Protein AF-A0A1Q5R726-F1 (afdb_monomer_lite)

Secondary structure (DSSP, 8-state):
---PPP--------------------EEEEEGGGTEEEEE-TTS-S-EEEEE--SSEEEEEEETTTTEEEEEE---TTSS--EEEEE-

Foldseek 3Di:
DDDDDDDDDDDDPDPDPPPPPPVQPWDWDCDQVFQFIWIAHPVRHPIDTQGHNNAQWDDWDADPPVGKIKTKHPPDPPDPPIDIDMDD

Radius of gyration: 24.9 Å; chains: 1; bounding box: 56×42×76 Å

pLDDT: mean 81.28, std 21.75, range [38.34, 97.56]

Sequence (88 aa):
MQSHTQISTLEAAESKEASGLSRSNRLFVLELSEDRIRSMNPDGSDRKTIVTDCHLPDGMVVDAEEGHIYWSNMGIPNLDDGSIDEDA

Structure (mmCIF, N/CA/C/O backbone):
data_AF-A0A1Q5R726-F1
#
_entry.id   AF-A0A1Q5R726-F1
#
loop_
_atom_site.group_PDB
_atom_site.id
_atom_site.type_symbol
_atom_site.label_atom_id
_atom_site.label_alt_id
_atom_site.label_comp_id
_atom_site.label_asym_id
_atom_site.label_entity_id
_atom_site.label_seq_id
_atom_site.pdbx_PDB_ins_code
_atom_site.Cartn_x
_atom_site.Cartn_y
_atom_site.Cartn_z
_atom_site.occupancy
_atom_site.B_iso_or_equiv
_atom_site.auth_seq_id
_atom_site.auth_comp_id
_atom_site.auth_asym_id
_atom_site.auth_atom_id
_atom_site.pdbx_PDB_model_num
ATOM 1 N N . MET A 1 1 ? -45.444 30.614 5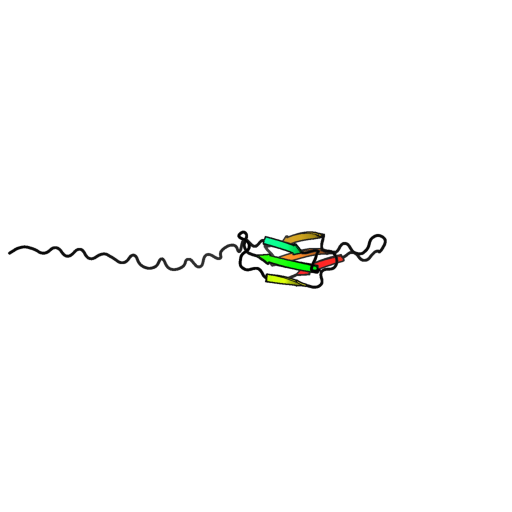6.274 1.00 45.16 1 MET A N 1
ATOM 2 C CA . MET A 1 1 ? -44.782 29.351 55.882 1.00 45.16 1 MET A CA 1
ATOM 3 C C . MET A 1 1 ? -44.697 29.331 54.364 1.00 45.16 1 MET A C 1
ATOM 5 O O . MET A 1 1 ? -45.660 28.954 53.715 1.00 45.16 1 MET A O 1
ATOM 9 N N . GLN A 1 2 ? -43.616 29.872 53.799 1.00 41.31 2 GLN A N 1
ATOM 10 C CA . GLN A 1 2 ? -43.383 29.857 52.352 1.00 41.31 2 GLN A CA 1
ATOM 11 C C . GLN A 1 2 ? -42.615 28.577 52.011 1.00 41.31 2 GLN A C 1
ATOM 13 O O . GLN A 1 2 ? -41.568 28.308 52.594 1.00 41.31 2 GLN A O 1
ATOM 18 N N . SER A 1 3 ? -43.201 27.759 51.140 1.00 42.12 3 SER A N 1
ATOM 19 C CA . SER A 1 3 ? -42.626 26.500 50.673 1.00 42.12 3 SER A CA 1
ATOM 20 C C . SER A 1 3 ? -41.561 26.800 49.619 1.00 42.12 3 SER A C 1
ATOM 22 O O . SER A 1 3 ? -41.877 27.328 48.553 1.00 42.12 3 SER A O 1
ATOM 24 N N . HIS A 1 4 ? -40.302 26.493 49.923 1.00 40.16 4 HIS A N 1
ATOM 25 C CA . HIS A 1 4 ? -39.224 26.498 48.939 1.00 40.16 4 HIS A CA 1
ATOM 26 C C . HIS A 1 4 ? -39.286 25.187 48.149 1.00 40.16 4 HIS A C 1
ATOM 28 O O . HIS A 1 4 ? -39.118 24.110 48.714 1.00 40.16 4 HIS A O 1
ATOM 34 N N . THR A 1 5 ? -39.541 25.274 46.843 1.00 45.91 5 THR A N 1
ATOM 35 C CA . THR A 1 5 ? -39.418 24.128 45.931 1.00 45.91 5 THR A CA 1
ATOM 36 C C . THR A 1 5 ? -37.997 24.104 45.383 1.00 45.91 5 THR A C 1
ATOM 38 O O . THR A 1 5 ? -37.571 25.039 44.709 1.00 45.91 5 THR A O 1
ATOM 41 N N . GLN A 1 6 ? -37.257 23.047 45.703 1.00 41.84 6 GLN A N 1
ATOM 42 C CA . GLN A 1 6 ? -35.908 22.802 45.208 1.00 41.84 6 GLN A CA 1
ATOM 43 C C . GLN A 1 6 ? -36.008 22.029 43.887 1.00 41.84 6 GLN A C 1
ATOM 45 O O . GLN A 1 6 ? -36.557 20.930 43.853 1.00 41.84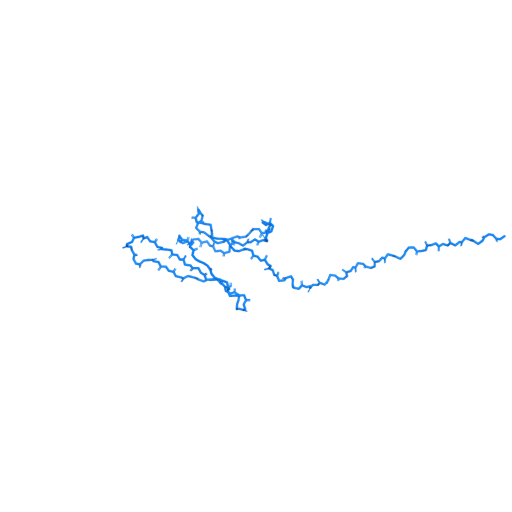 6 GLN A O 1
ATOM 50 N N . ILE A 1 7 ? -35.517 22.615 42.793 1.00 46.78 7 ILE A N 1
ATOM 51 C CA . ILE A 1 7 ? -35.377 21.918 41.511 1.00 46.78 7 ILE A CA 1
ATOM 52 C C . ILE A 1 7 ? -34.048 21.164 41.559 1.00 46.78 7 ILE A C 1
ATOM 54 O O . ILE A 1 7 ? -32.982 21.773 41.501 1.00 46.78 7 ILE A O 1
ATOM 58 N N . SER A 1 8 ? -34.112 19.843 41.703 1.00 44.16 8 SER A N 1
ATOM 59 C CA . SER A 1 8 ? -32.959 18.969 41.507 1.00 44.16 8 SER A CA 1
ATOM 60 C C . SER A 1 8 ? -32.800 18.707 40.015 1.00 44.16 8 SER A C 1
ATOM 62 O O . SER A 1 8 ? -33.591 17.979 39.417 1.00 44.16 8 SER A O 1
ATOM 64 N N . THR A 1 9 ? -31.788 19.320 39.410 1.00 42.41 9 THR A N 1
ATOM 65 C CA . THR A 1 9 ? -31.334 18.958 38.068 1.00 42.41 9 THR A CA 1
ATOM 66 C C . THR A 1 9 ? -30.770 17.541 38.133 1.00 42.41 9 THR A C 1
ATOM 68 O O . THR A 1 9 ? -29.833 17.279 38.884 1.00 42.41 9 THR A O 1
ATOM 71 N N . LEU A 1 10 ? -31.378 16.614 37.396 1.00 42.81 10 LEU A N 1
ATOM 72 C CA . LEU A 1 10 ? -30.851 15.267 37.211 1.00 42.81 10 LEU A CA 1
ATOM 73 C C . LEU A 1 10 ? -29.720 15.357 36.185 1.00 42.81 10 LEU A C 1
ATOM 75 O O . LEU A 1 10 ? -29.957 15.731 35.036 1.00 42.81 10 LEU A O 1
ATOM 79 N N . GLU A 1 11 ? -28.500 15.047 36.612 1.00 50.16 11 GLU A N 1
ATOM 80 C CA . GLU A 1 11 ? -27.363 14.849 35.720 1.00 50.16 11 GLU A CA 1
ATOM 81 C C . GLU A 1 11 ? -27.697 13.651 34.825 1.00 50.16 11 GLU A C 1
ATOM 83 O O . GLU A 1 11 ? -27.898 12.532 35.306 1.00 50.16 11 GLU A O 1
ATOM 88 N N . ALA A 1 12 ? -27.874 13.906 33.527 1.00 40.69 12 ALA A N 1
ATOM 89 C CA . ALA A 1 12 ? -28.058 12.841 32.561 1.00 40.69 12 ALA A CA 1
ATOM 90 C C . ALA A 1 12 ? -26.777 12.011 32.573 1.00 40.69 12 ALA A C 1
ATOM 92 O O . ALA A 1 12 ? -25.714 12.494 32.186 1.00 40.69 12 ALA A O 1
ATOM 93 N N . ALA A 1 13 ? -26.912 10.790 33.091 1.00 38.34 13 ALA A N 1
ATOM 94 C CA . ALA A 1 13 ? -25.877 9.782 33.111 1.00 38.34 13 ALA A CA 1
ATOM 95 C C . ALA A 1 13 ? -25.151 9.764 31.765 1.00 38.34 13 ALA A C 1
ATOM 97 O O . ALA A 1 13 ? -25.779 9.631 30.711 1.00 38.34 13 ALA A O 1
ATOM 98 N N . GLU A 1 14 ? -23.833 9.918 31.859 1.00 43.41 14 GLU A N 1
ATOM 99 C CA . GLU A 1 14 ? -22.845 9.603 30.843 1.00 43.41 14 GLU A CA 1
ATOM 100 C C . GLU A 1 14 ? -23.349 8.412 30.027 1.00 43.41 14 GLU A C 1
ATOM 102 O O . GLU A 1 14 ? -23.561 7.313 30.555 1.00 43.41 14 GLU A O 1
ATOM 107 N N . SER A 1 15 ? -23.671 8.666 28.758 1.00 42.88 15 SER A N 1
ATOM 108 C CA . SER A 1 15 ? -24.122 7.630 27.849 1.00 42.88 15 SER A CA 1
ATOM 109 C C . SER A 1 15 ? -22.967 6.659 27.694 1.00 42.88 15 SER A C 1
ATOM 111 O O . SER A 1 15 ? -22.047 6.911 26.920 1.00 42.88 15 SER A O 1
ATOM 113 N N . LYS A 1 16 ? -23.030 5.593 28.499 1.00 45.19 16 LYS A N 1
ATOM 114 C CA . LYS A 1 16 ? -22.264 4.356 28.428 1.00 45.19 16 LYS A CA 1
ATOM 115 C C . LYS A 1 16 ? -21.822 4.166 26.993 1.00 45.19 16 LYS A C 1
ATOM 117 O O . LYS A 1 16 ? -22.683 3.903 26.152 1.00 45.19 16 LYS A O 1
ATOM 122 N N . GLU A 1 17 ? -20.527 4.381 26.751 1.00 47.53 17 GLU A N 1
ATOM 123 C CA . GLU A 1 17 ? -19.912 4.197 25.448 1.00 47.53 17 GLU A CA 1
ATOM 124 C C . GLU A 1 17 ? -20.444 2.887 24.893 1.00 47.53 17 GLU A C 1
ATOM 126 O O . GLU A 1 17 ? -20.132 1.792 25.374 1.00 47.53 17 GLU A O 1
ATOM 131 N N . ALA A 1 18 ? -21.338 3.011 23.917 1.00 44.94 18 ALA A N 1
ATOM 132 C CA . ALA A 1 18 ? -21.570 1.929 23.014 1.00 44.94 18 ALA A CA 1
ATOM 133 C C . ALA A 1 18 ? -20.195 1.742 22.391 1.00 44.94 18 ALA A C 1
ATOM 135 O O . ALA A 1 18 ? -19.803 2.522 21.525 1.00 44.94 18 ALA A O 1
ATOM 136 N N . SER A 1 19 ? -19.450 0.736 22.849 1.00 52.66 19 SER A N 1
ATOM 137 C CA . SER A 1 19 ? -18.364 0.151 22.082 1.00 52.66 19 SER A CA 1
ATOM 138 C C . SER A 1 19 ? -19.013 -0.509 20.865 1.00 52.66 19 SER A C 1
ATOM 140 O O . SER A 1 19 ? -19.051 -1.730 20.716 1.00 52.66 19 SER A O 1
ATOM 142 N N . GLY A 1 20 ? -19.635 0.315 20.022 1.00 45.75 20 GLY A N 1
ATOM 143 C CA . GLY A 1 20 ? -19.817 0.011 18.638 1.00 45.75 20 GLY A CA 1
ATOM 144 C C . GLY A 1 20 ? -18.405 -0.211 18.159 1.00 45.75 20 GLY A C 1
ATOM 145 O O . GLY A 1 20 ? -17.563 0.680 18.256 1.00 45.75 20 GLY A O 1
ATOM 146 N N . LEU A 1 21 ? -18.132 -1.423 17.697 1.00 51.38 21 LEU A N 1
ATOM 147 C CA . LEU A 1 21 ? -17.121 -1.601 16.680 1.00 51.38 21 LEU A CA 1
ATOM 148 C C . LEU A 1 21 ? -17.479 -0.584 15.598 1.00 51.38 21 LEU A C 1
ATOM 150 O O . LEU A 1 21 ? -18.374 -0.814 14.783 1.00 51.38 21 LEU A O 1
ATOM 154 N N . SER A 1 22 ? -16.868 0.600 15.674 1.00 53.81 22 SER A N 1
ATOM 155 C CA . SER A 1 22 ? -16.816 1.513 14.556 1.00 53.81 22 SER A CA 1
ATOM 156 C C . SER A 1 22 ? -16.274 0.630 13.457 1.00 53.81 22 SER A C 1
ATOM 158 O O . SER A 1 22 ? -15.156 0.129 13.589 1.00 53.81 22 SER A O 1
ATOM 160 N N . ARG A 1 23 ? -17.095 0.326 12.441 1.00 58.94 23 ARG A N 1
ATOM 161 C CA . ARG A 1 23 ? -16.555 -0.228 11.204 1.00 58.94 23 ARG A CA 1
ATOM 162 C C . ARG A 1 23 ? -15.468 0.761 10.848 1.00 58.94 23 ARG A C 1
ATOM 164 O O . ARG A 1 23 ? -15.795 1.915 10.570 1.00 58.94 23 ARG A O 1
ATOM 171 N N . SER A 1 24 ? -14.212 0.373 11.031 1.00 65.31 24 SER A N 1
ATOM 172 C CA . SER A 1 24 ? -13.098 1.294 10.931 1.00 65.31 24 SER A CA 1
ATOM 173 C C . SER A 1 24 ? -12.997 1.632 9.459 1.00 65.31 24 SER A C 1
ATOM 175 O O . SER A 1 24 ? -12.370 0.910 8.692 1.00 65.31 24 SER A O 1
ATOM 177 N N . ASN A 1 25 ? -13.729 2.664 9.049 1.00 86.44 25 ASN A N 1
ATOM 178 C CA . ASN A 1 25 ? -13.789 3.096 7.673 1.00 86.44 25 ASN A CA 1
ATOM 179 C C . ASN A 1 25 ? -12.468 3.793 7.399 1.00 86.44 25 ASN A C 1
ATOM 181 O O . ASN A 1 25 ? -12.348 4.994 7.612 1.00 86.44 25 ASN A O 1
ATOM 185 N N . ARG A 1 26 ? -11.448 3.016 7.050 1.00 93.12 26 ARG A N 1
ATOM 186 C CA . ARG A 1 26 ? -10.116 3.526 6.762 1.00 93.12 26 ARG A CA 1
ATOM 187 C C . ARG A 1 26 ? -9.963 3.677 5.261 1.00 93.12 26 ARG A C 1
ATOM 189 O O . ARG A 1 26 ? -10.433 2.848 4.488 1.00 93.12 26 ARG A O 1
ATOM 196 N N . LEU A 1 27 ? -9.286 4.741 4.863 1.00 95.06 27 LEU A N 1
ATOM 197 C CA . LEU A 1 27 ? -8.710 4.845 3.537 1.00 95.06 27 LEU A CA 1
ATOM 198 C C . LEU A 1 27 ? -7.377 4.111 3.538 1.00 95.06 27 LEU A C 1
ATOM 200 O O . LEU A 1 27 ? -6.598 4.258 4.482 1.00 95.06 27 LEU A O 1
ATOM 204 N N . PHE A 1 28 ? -7.117 3.392 2.455 1.00 95.94 28 PHE A N 1
ATOM 205 C CA . PHE A 1 28 ? -5.803 2.872 2.114 1.00 95.94 28 PHE A CA 1
ATOM 206 C C . PHE A 1 28 ? -5.298 3.645 0.901 1.00 95.94 28 PHE A C 1
ATOM 208 O O . PHE A 1 28 ? -6.054 3.891 -0.039 1.00 95.94 28 PHE A O 1
ATOM 215 N N . VAL A 1 29 ? -4.048 4.091 0.949 1.00 96.81 29 VAL A N 1
ATOM 216 C CA . VAL A 1 29 ? -3.466 4.988 -0.052 1.00 96.81 29 VAL A CA 1
ATOM 217 C C . VAL A 1 29 ? -2.128 4.430 -0.499 1.00 96.81 29 VAL A C 1
ATOM 219 O O . VAL A 1 29 ? -1.257 4.183 0.335 1.00 96.81 29 VAL A O 1
ATOM 222 N N . LEU A 1 30 ? -1.976 4.278 -1.813 1.00 97.00 30 LEU A N 1
ATOM 223 C CA . LEU A 1 30 ? -0.705 3.962 -2.453 1.00 97.00 30 LEU A CA 1
ATOM 224 C C . LEU A 1 30 ? 0.105 5.256 -2.586 1.00 97.00 30 LEU A C 1
ATOM 226 O O . LEU A 1 30 ? -0.309 6.192 -3.272 1.00 97.00 30 LEU A O 1
ATOM 230 N N . GLU A 1 31 ? 1.243 5.331 -1.902 1.00 95.44 31 GLU A N 1
ATOM 231 C CA . GLU A 1 31 ? 2.178 6.453 -2.000 1.00 95.44 31 GLU A CA 1
ATOM 232 C C . GLU A 1 31 ? 3.368 6.050 -2.869 1.00 95.44 31 GLU A C 1
ATOM 234 O O . GLU A 1 31 ? 4.398 5.599 -2.375 1.00 95.44 31 GLU A O 1
ATOM 239 N N . LEU A 1 32 ? 3.226 6.265 -4.179 1.00 92.31 32 LEU A N 1
ATOM 240 C CA . LEU A 1 32 ? 4.262 5.952 -5.167 1.00 92.31 32 LEU A CA 1
ATOM 241 C C . LEU A 1 32 ? 5.580 6.704 -4.921 1.00 92.31 32 LEU A C 1
ATOM 243 O O . LEU A 1 32 ? 6.645 6.210 -5.253 1.00 92.31 32 LEU A O 1
ATOM 247 N N . SER A 1 33 ? 5.535 7.910 -4.346 1.00 92.75 33 SER A N 1
ATOM 248 C CA . SER A 1 33 ? 6.745 8.705 -4.089 1.00 92.75 33 SER A CA 1
ATOM 249 C C . SER A 1 33 ? 7.605 8.180 -2.941 1.00 92.75 33 SER A C 1
ATOM 251 O O . SER A 1 33 ? 8.739 8.627 -2.791 1.00 92.75 33 SER A O 1
ATOM 253 N N . GLU A 1 34 ? 7.047 7.320 -2.091 1.00 95.00 34 GLU A N 1
ATOM 254 C CA . GLU A 1 34 ? 7.712 6.793 -0.896 1.00 95.00 34 GLU A CA 1
ATOM 255 C C . GLU A 1 34 ? 7.590 5.266 -0.794 1.00 95.00 34 GLU A C 1
ATOM 257 O O . GLU A 1 34 ? 7.770 4.724 0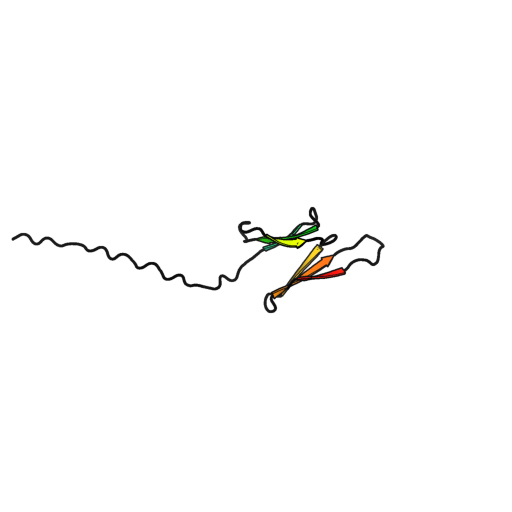.296 1.00 95.00 34 GLU A O 1
ATOM 262 N N . ASP A 1 35 ? 7.267 4.597 -1.908 1.00 95.06 35 ASP A N 1
ATOM 263 C CA . ASP A 1 35 ? 7.228 3.137 -2.049 1.00 95.06 35 ASP A CA 1
ATOM 264 C C 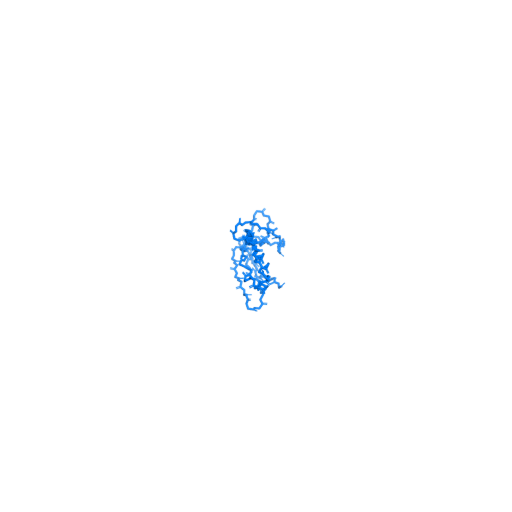. ASP A 1 35 ? 6.485 2.437 -0.899 1.00 95.06 35 ASP A C 1
ATOM 266 O O . ASP A 1 35 ? 7.006 1.540 -0.233 1.00 95.06 35 ASP A O 1
ATOM 270 N N . ARG A 1 36 ? 5.266 2.898 -0.586 1.00 96.62 36 ARG A N 1
ATOM 271 C CA . ARG A 1 36 ? 4.527 2.401 0.585 1.00 96.62 36 ARG A CA 1
ATOM 272 C C . ARG A 1 36 ? 3.015 2.461 0.461 1.00 96.62 36 ARG A C 1
ATOM 274 O O . ARG A 1 36 ? 2.459 3.213 -0.341 1.00 96.62 36 ARG A O 1
ATOM 281 N N . ILE A 1 37 ? 2.357 1.757 1.380 1.00 97.56 37 ILE A N 1
ATOM 282 C CA . ILE A 1 37 ? 0.912 1.836 1.601 1.00 97.56 37 ILE A CA 1
ATOM 283 C C . ILE A 1 37 ? 0.637 2.468 2.967 1.00 97.56 37 ILE A C 1
ATOM 285 O O . ILE A 1 37 ? 1.215 2.099 3.998 1.00 97.56 37 ILE A O 1
ATOM 289 N N . ARG A 1 38 ? -0.267 3.450 2.982 1.00 96.75 38 ARG A N 1
ATOM 290 C CA . ARG A 1 38 ? -0.701 4.167 4.187 1.00 96.75 38 ARG A CA 1
ATOM 291 C C . ARG A 1 38 ? -2.161 3.873 4.485 1.00 96.75 38 ARG A C 1
ATOM 293 O O . ARG A 1 38 ? -2.973 3.813 3.569 1.00 96.75 38 ARG A O 1
ATOM 300 N N . SER A 1 39 ? -2.510 3.796 5.765 1.00 96.00 39 SER A N 1
ATOM 301 C CA . SER A 1 39 ? -3.900 3.801 6.219 1.00 96.00 39 SER A CA 1
ATOM 302 C C . SER A 1 39 ? -4.220 5.074 6.997 1.00 96.00 39 SER A C 1
ATOM 304 O O . SER A 1 39 ? -3.366 5.603 7.712 1.00 96.00 39 SER A O 1
ATOM 306 N N . MET A 1 40 ? -5.447 5.575 6.881 1.00 96.38 40 MET A N 1
ATOM 307 C CA . MET A 1 40 ? -5.909 6.750 7.628 1.00 96.38 40 MET A CA 1
ATOM 308 C C . MET A 1 40 ? -7.427 6.771 7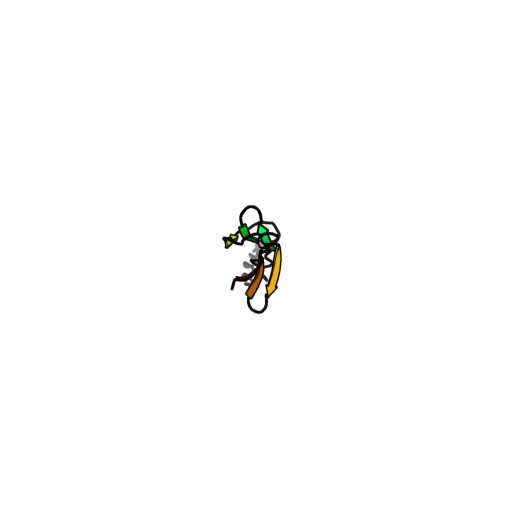.772 1.00 96.38 40 MET A C 1
ATOM 310 O O . MET A 1 40 ? -8.135 6.080 7.043 1.00 96.38 40 MET A O 1
ATOM 314 N N . ASN A 1 41 ? -7.938 7.590 8.685 1.00 95.44 41 ASN A N 1
ATOM 315 C CA . ASN A 1 41 ? -9.359 7.922 8.712 1.00 95.44 41 ASN A CA 1
ATOM 316 C C . ASN A 1 41 ? -9.747 8.734 7.457 1.00 95.44 41 ASN A C 1
ATOM 318 O O . ASN A 1 41 ? -8.882 9.373 6.852 1.00 95.44 41 ASN A O 1
ATOM 322 N N . PRO A 1 42 ? -11.034 8.788 7.062 1.00 94.38 42 PRO A N 1
ATOM 323 C CA . PRO A 1 42 ? -11.458 9.497 5.853 1.00 94.38 42 PRO A CA 1
ATOM 324 C C . PRO A 1 42 ? -11.279 11.018 5.939 1.00 94.38 42 PRO A C 1
ATOM 326 O O . PRO A 1 42 ? -11.209 11.688 4.914 1.00 94.38 42 PRO A O 1
ATOM 329 N N . ASP A 1 43 ? -11.174 11.562 7.153 1.00 93.44 43 ASP A N 1
ATOM 330 C CA . ASP A 1 43 ? -10.820 12.963 7.413 1.00 93.44 43 ASP A CA 1
ATOM 331 C C . ASP A 1 43 ? -9.301 13.230 7.337 1.00 93.44 43 ASP A C 1
ATOM 333 O O . ASP A 1 43 ? -8.848 14.360 7.517 1.00 93.44 43 ASP A O 1
ATOM 337 N N . GLY A 1 44 ? -8.504 12.195 7.063 1.00 93.88 44 GLY A N 1
ATOM 338 C CA . GLY A 1 44 ? -7.053 12.253 6.960 1.00 93.88 44 GLY A CA 1
ATOM 339 C C . GLY A 1 44 ? -6.303 12.134 8.289 1.00 93.88 44 GLY A C 1
ATOM 340 O O . GLY A 1 44 ? -5.072 12.196 8.264 1.00 93.88 44 GLY A O 1
ATOM 341 N N . SER A 1 45 ? -6.993 11.964 9.422 1.00 95.31 45 SER A N 1
ATOM 342 C CA . SER A 1 45 ? -6.387 11.720 10.738 1.00 95.31 45 SER A CA 1
ATOM 343 C C . SER A 1 45 ? -5.922 10.262 10.914 1.00 95.31 45 SER A C 1
ATOM 345 O O . SER A 1 45 ? -6.181 9.404 10.072 1.00 95.31 45 SER A O 1
ATOM 347 N N . ASP A 1 46 ? -5.192 9.976 11.999 1.00 95.31 46 ASP A N 1
ATOM 348 C CA . ASP A 1 46 ? -4.666 8.636 12.332 1.00 95.31 46 ASP A CA 1
ATOM 349 C C . ASP A 1 46 ? -3.889 7.952 11.186 1.00 95.31 46 ASP A C 1
ATOM 351 O O . ASP A 1 46 ? -4.097 6.778 10.868 1.00 95.31 46 ASP A O 1
ATOM 355 N N . ARG A 1 47 ? -2.990 8.704 10.537 1.00 96.19 47 ARG A N 1
ATOM 356 C CA . ARG A 1 47 ? -2.162 8.208 9.428 1.00 96.19 47 ARG A CA 1
ATOM 357 C C . ARG A 1 47 ? -1.095 7.232 9.916 1.00 96.19 47 ARG A C 1
ATOM 359 O O . ARG A 1 47 ? -0.265 7.594 10.749 1.00 96.19 47 ARG A O 1
ATOM 366 N N . LYS A 1 48 ? -1.053 6.039 9.326 1.00 96.12 48 LYS A N 1
ATOM 367 C CA . LYS A 1 48 ? -0.097 4.969 9.648 1.00 96.12 48 LYS A CA 1
ATOM 368 C C . LYS A 1 48 ? 0.486 4.379 8.370 1.00 96.12 48 LYS A C 1
ATOM 370 O O . LYS A 1 48 ? -0.243 4.214 7.398 1.00 96.12 48 LYS A O 1
ATOM 375 N N . THR A 1 49 ? 1.781 4.067 8.365 1.00 97.00 49 THR A N 1
ATOM 376 C CA . THR A 1 49 ? 2.363 3.182 7.341 1.00 97.00 49 THR A CA 1
ATOM 377 C C . THR A 1 49 ? 2.018 1.760 7.720 1.00 97.00 49 THR A C 1
ATOM 379 O O . THR A 1 49 ? 2.210 1.399 8.878 1.00 97.00 49 THR A O 1
ATOM 382 N N . ILE A 1 50 ? 1.480 1.008 6.767 1.00 96.06 50 ILE A N 1
ATOM 383 C CA . ILE A 1 50 ? 1.114 -0.396 6.972 1.00 96.06 50 ILE A CA 1
ATOM 384 C C . ILE A 1 50 ? 2.013 -1.335 6.168 1.00 96.06 50 ILE A C 1
ATOM 386 O O . ILE A 1 50 ? 2.379 -2.380 6.677 1.00 96.06 50 ILE A O 1
ATOM 390 N N . VAL A 1 51 ? 2.493 -0.900 5.000 1.00 96.62 51 VAL A N 1
ATOM 391 C CA . VAL A 1 51 ? 3.476 -1.636 4.196 1.00 96.62 51 VAL A CA 1
ATOM 392 C C . VAL A 1 51 ? 4.561 -0.666 3.742 1.00 96.62 51 VAL A C 1
ATOM 394 O O . VAL A 1 51 ? 4.240 0.474 3.400 1.00 96.62 51 VAL A O 1
ATOM 397 N N . THR A 1 52 ? 5.825 -1.087 3.762 1.00 96.12 52 THR A N 1
ATOM 398 C CA . THR A 1 52 ? 6.977 -0.360 3.199 1.00 96.12 52 THR A CA 1
ATOM 399 C C . THR A 1 52 ? 7.594 -1.147 2.054 1.00 96.12 52 THR A C 1
ATOM 401 O O . THR A 1 52 ? 7.312 -2.331 1.895 1.00 96.12 52 THR A O 1
ATOM 404 N N . ASP A 1 53 ? 8.467 -0.491 1.292 1.00 93.75 53 ASP A N 1
ATOM 405 C CA . ASP A 1 53 ? 9.277 -1.114 0.243 1.00 93.75 53 ASP A CA 1
ATOM 406 C C . ASP A 1 53 ? 8.432 -1.750 -0.880 1.00 93.75 53 ASP A C 1
ATOM 408 O O . ASP A 1 53 ? 8.830 -2.730 -1.508 1.00 93.75 53 ASP A O 1
ATOM 412 N N . CYS A 1 54 ? 7.258 -1.171 -1.156 1.00 92.94 54 CYS A N 1
ATOM 413 C CA . CYS A 1 54 ? 6.404 -1.553 -2.278 1.00 92.94 54 CYS A CA 1
ATOM 414 C C . CYS A 1 54 ? 6.977 -0.947 -3.563 1.00 92.94 54 CYS A C 1
ATOM 416 O O . CYS A 1 54 ? 6.964 0.271 -3.730 1.00 92.94 54 CYS A O 1
ATOM 418 N N . HIS A 1 55 ? 7.472 -1.772 -4.483 1.00 91.94 55 HIS A N 1
ATOM 419 C CA . HIS A 1 55 ? 8.104 -1.285 -5.707 1.00 91.94 55 HIS A CA 1
ATOM 420 C C . HIS A 1 55 ? 7.061 -0.901 -6.767 1.00 91.94 55 HIS A C 1
ATOM 422 O O . HIS A 1 55 ? 6.488 -1.763 -7.429 1.00 91.94 55 HIS A O 1
ATOM 428 N N . LEU A 1 56 ? 6.855 0.403 -6.976 1.00 94.19 56 LEU A N 1
ATOM 429 C CA . LEU A 1 56 ? 5.892 0.937 -7.949 1.00 94.19 56 LEU A CA 1
ATOM 430 C C . LEU A 1 56 ? 4.459 0.382 -7.759 1.00 94.19 56 LEU A C 1
ATOM 432 O O . LEU A 1 56 ? 3.924 -0.254 -8.677 1.00 94.19 56 LEU A O 1
ATOM 436 N N . PRO A 1 57 ? 3.828 0.602 -6.586 1.00 95.69 57 PRO A N 1
ATOM 437 C CA . PRO A 1 57 ? 2.479 0.119 -6.326 1.00 95.69 57 PRO A CA 1
ATOM 438 C C . PRO A 1 57 ? 1.454 0.852 -7.207 1.00 95.69 57 PRO A C 1
ATOM 440 O O . PRO A 1 57 ? 1.532 2.073 -7.357 1.00 95.69 57 PRO A O 1
ATOM 443 N N . ASP A 1 58 ? 0.478 0.121 -7.756 1.00 93.75 58 ASP A N 1
ATOM 444 C CA . ASP A 1 58 ? -0.511 0.669 -8.709 1.00 93.75 58 ASP A CA 1
ATOM 445 C C . ASP A 1 58 ? -1.971 0.305 -8.374 1.00 93.75 58 ASP A C 1
ATOM 447 O O . ASP A 1 58 ? -2.773 1.169 -8.018 1.00 93.75 58 ASP A O 1
ATOM 451 N N . GLY A 1 59 ? -2.335 -0.978 -8.454 1.00 95.75 59 GLY A N 1
ATOM 452 C CA . GLY A 1 59 ? -3.663 -1.479 -8.100 1.00 95.75 59 GLY A CA 1
ATOM 453 C C . GLY A 1 59 ? -3.739 -1.982 -6.658 1.00 95.75 59 GLY A C 1
ATOM 454 O O . GLY A 1 59 ? -2.752 -2.482 -6.123 1.00 95.75 59 GLY A O 1
ATOM 455 N N . MET A 1 60 ? -4.920 -1.891 -6.036 1.00 96.75 60 MET A N 1
ATOM 456 C CA . MET A 1 60 ? -5.179 -2.414 -4.688 1.00 96.75 60 MET A CA 1
ATOM 457 C C . MET A 1 60 ? -6.627 -2.889 -4.531 1.00 96.75 60 MET A C 1
ATOM 459 O O . MET A 1 60 ? -7.557 -2.241 -5.019 1.00 96.75 60 MET A O 1
ATOM 463 N N . VAL A 1 61 ? -6.817 -3.987 -3.801 1.00 96.81 61 VAL A N 1
ATOM 464 C CA . VAL A 1 61 ? -8.123 -4.486 -3.351 1.00 96.81 61 VAL A CA 1
ATOM 465 C C . VAL A 1 61 ? -8.061 -4.857 -1.868 1.00 96.81 61 VAL A C 1
ATOM 467 O O . VAL A 1 61 ? -7.013 -5.248 -1.363 1.00 96.81 61 VAL A O 1
ATOM 470 N N . VAL A 1 62 ? -9.187 -4.712 -1.168 1.00 94.06 62 VAL A N 1
ATOM 471 C CA . VAL A 1 62 ? -9.308 -5.014 0.265 1.00 94.06 62 VAL A CA 1
ATOM 472 C C . VAL A 1 62 ? -10.332 -6.123 0.444 1.00 94.06 62 VAL A C 1
ATOM 474 O O . VAL A 1 62 ? -11.488 -5.961 0.045 1.00 94.06 62 VAL A O 1
ATOM 477 N N . ASP A 1 63 ? -9.913 -7.212 1.075 1.00 94.12 63 ASP A N 1
ATOM 478 C CA . ASP A 1 63 ? -10.799 -8.236 1.608 1.00 94.12 63 ASP A CA 1
ATOM 479 C 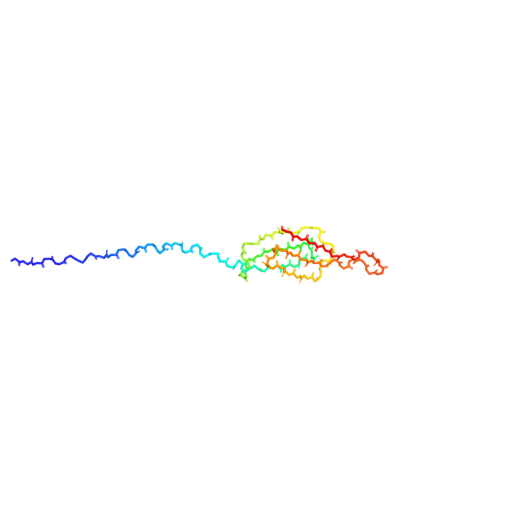C . ASP A 1 63 ? -11.067 -7.927 3.083 1.00 94.12 63 ASP A C 1
ATOM 481 O O . ASP A 1 63 ? -10.264 -8.206 3.969 1.00 94.12 63 ASP A O 1
ATOM 485 N N . ALA A 1 64 ? -12.206 -7.295 3.355 1.00 89.00 64 ALA A N 1
ATOM 486 C CA . ALA A 1 64 ? -12.578 -6.930 4.716 1.00 89.00 64 ALA A CA 1
ATOM 487 C C . ALA A 1 64 ? -13.124 -8.109 5.540 1.00 89.00 64 ALA A C 1
ATOM 489 O O . ALA A 1 64 ? -13.256 -7.963 6.755 1.00 89.00 64 ALA A O 1
ATOM 490 N N . GLU A 1 65 ? -13.500 -9.222 4.902 1.00 91.00 65 GLU A N 1
ATOM 491 C CA . GLU A 1 65 ? -14.013 -10.406 5.597 1.00 91.00 65 GLU A CA 1
ATOM 492 C C . GLU A 1 65 ? -12.857 -11.181 6.230 1.00 91.00 65 GLU A C 1
ATOM 494 O O . GLU A 1 65 ? -12.914 -11.489 7.420 1.00 91.00 65 GLU A O 1
ATOM 499 N N . GLU A 1 66 ? -11.779 -11.381 5.469 1.00 92.75 66 GLU A N 1
ATOM 500 C CA . GLU A 1 66 ? -10.572 -12.081 5.929 1.00 92.75 66 GLU A CA 1
ATOM 501 C C . GLU A 1 66 ? -9.493 -11.134 6.485 1.00 92.75 66 GLU A C 1
ATOM 503 O O . GLU A 1 66 ? -8.559 -11.573 7.149 1.00 92.75 66 GLU A O 1
ATOM 508 N N . GLY A 1 67 ? -9.637 -9.821 6.279 1.00 90.31 67 GLY A N 1
ATOM 509 C CA . GLY A 1 67 ? -8.719 -8.809 6.810 1.00 90.31 67 GLY A CA 1
ATOM 510 C C . GLY A 1 67 ? -7.476 -8.566 5.953 1.00 90.31 67 GLY A C 1
ATOM 511 O O . GLY A 1 67 ? -6.533 -7.950 6.436 1.00 90.31 67 GLY A O 1
ATOM 512 N N . HIS A 1 68 ? -7.484 -8.992 4.690 1.00 93.88 68 HIS A N 1
ATOM 513 C CA . HIS A 1 68 ? -6.339 -8.881 3.791 1.00 93.88 68 HIS A CA 1
ATOM 514 C C . HIS A 1 68 ? -6.383 -7.648 2.890 1.00 93.88 68 HIS A C 1
ATOM 516 O O . HIS A 1 68 ? -7.441 -7.170 2.463 1.00 93.88 68 HIS A O 1
ATOM 522 N N . ILE A 1 69 ? -5.197 -7.170 2.525 1.00 95.44 69 ILE A N 1
ATOM 523 C CA . ILE A 1 69 ? -5.007 -6.180 1.465 1.00 95.44 69 ILE A CA 1
ATOM 524 C C . ILE A 1 69 ? -4.099 -6.797 0.418 1.00 95.44 69 ILE A C 1
ATOM 526 O O . ILE A 1 69 ? -3.022 -7.272 0.754 1.00 95.44 69 ILE A O 1
ATOM 530 N N . TYR A 1 70 ? -4.513 -6.732 -0.844 1.00 96.88 70 TYR A N 1
ATOM 531 C CA . TYR A 1 70 ? -3.714 -7.172 -1.983 1.00 96.88 70 TYR A CA 1
ATOM 532 C C . TYR A 1 70 ? -3.371 -5.970 -2.850 1.00 96.88 70 TYR A C 1
ATOM 534 O O . TYR A 1 70 ? -4.243 -5.134 -3.117 1.00 96.88 70 TYR A O 1
ATOM 542 N N . TRP A 1 71 ? -2.136 -5.892 -3.334 1.00 97.44 71 TRP A N 1
ATOM 543 C CA . TRP A 1 71 ? -1.710 -4.838 -4.255 1.00 97.44 71 TRP A CA 1
ATOM 544 C C . TRP A 1 71 ? -0.799 -5.374 -5.352 1.00 97.44 71 TRP A C 1
ATOM 546 O O . TRP A 1 71 ? -0.173 -6.421 -5.210 1.00 97.44 71 TRP A O 1
ATOM 556 N N . SER A 1 72 ? -0.733 -4.643 -6.463 1.00 96.75 72 SER A N 1
ATOM 557 C CA . SER A 1 72 ? 0.166 -4.950 -7.575 1.00 96.75 72 SER A CA 1
ATOM 558 C C . SER A 1 72 ? 1.372 -4.016 -7.587 1.00 96.75 72 SER A C 1
ATOM 560 O O . SER A 1 72 ? 1.209 -2.799 -7.481 1.00 96.75 72 SER A O 1
ATOM 562 N N . ASN A 1 73 ? 2.550 -4.580 -7.828 1.00 95.88 73 ASN A N 1
ATOM 563 C CA . ASN A 1 73 ? 3.789 -3.870 -8.121 1.00 95.88 73 ASN A CA 1
ATOM 564 C C . ASN A 1 73 ? 4.060 -3.958 -9.630 1.00 95.88 73 ASN A C 1
ATOM 566 O O . ASN A 1 73 ? 4.135 -5.057 -10.184 1.00 95.88 73 ASN A O 1
ATOM 570 N N . MET A 1 74 ? 4.195 -2.816 -10.308 1.00 93.44 74 MET A N 1
ATOM 571 C CA . MET A 1 74 ? 4.257 -2.767 -11.780 1.00 93.44 74 MET A CA 1
ATOM 572 C C . MET A 1 74 ? 5.552 -3.321 -12.390 1.00 93.44 74 MET A C 1
ATOM 574 O O . MET A 1 74 ? 5.563 -3.658 -13.574 1.00 93.44 74 MET A O 1
ATOM 578 N N . GLY A 1 75 ? 6.635 -3.404 -11.614 1.00 90.31 75 GLY A N 1
ATOM 579 C CA . GLY A 1 75 ? 7.948 -3.760 -12.152 1.00 90.31 75 GLY A CA 1
ATOM 580 C C . GLY A 1 75 ? 8.509 -2.696 -13.106 1.00 90.31 75 GLY A C 1
ATOM 581 O O . GLY A 1 75 ? 8.003 -1.573 -13.201 1.00 90.31 75 GLY A O 1
ATOM 582 N N . ILE A 1 76 ? 9.588 -3.024 -13.812 1.00 92.06 76 ILE A N 1
ATOM 583 C CA . ILE A 1 76 ? 10.231 -2.123 -14.777 1.00 92.06 76 ILE A CA 1
ATOM 584 C C . ILE A 1 76 ? 9.730 -2.455 -16.188 1.00 92.06 76 ILE A C 1
ATOM 586 O O . ILE A 1 76 ? 9.740 -3.620 -16.584 1.00 92.06 76 ILE A O 1
ATOM 590 N N . PRO A 1 77 ? 9.363 -1.460 -17.023 1.00 92.88 77 PRO A N 1
ATOM 591 C CA . PRO A 1 77 ? 8.942 -1.728 -18.393 1.00 92.88 77 PRO A CA 1
ATOM 592 C C . PRO A 1 77 ? 9.946 -2.597 -19.166 1.00 92.88 77 PRO A C 1
ATOM 594 O O . PRO A 1 77 ? 11.131 -2.269 -19.253 1.00 92.88 77 PRO A O 1
ATOM 597 N N . ASN A 1 78 ? 9.436 -3.649 -19.811 1.00 94.75 78 ASN A N 1
ATOM 598 C CA . ASN A 1 78 ? 10.188 -4.674 -20.553 1.00 94.75 78 ASN A CA 1
ATOM 599 C C . ASN A 1 78 ? 10.978 -5.677 -19.692 1.00 94.75 78 ASN A C 1
ATOM 601 O O . ASN A 1 78 ? 11.678 -6.516 -20.262 1.00 94.75 78 ASN A O 1
ATOM 605 N N . LEU A 1 79 ? 10.860 -5.617 -18.364 1.00 94.94 79 LEU A N 1
ATOM 606 C CA . LEU A 1 79 ? 11.238 -6.709 -17.472 1.00 94.94 79 LEU A CA 1
ATOM 607 C C . LEU A 1 79 ? 9.983 -7.508 -17.084 1.00 94.94 79 LEU A C 1
ATOM 609 O O . LEU A 1 79 ? 8.869 -6.990 -17.117 1.00 94.94 79 LEU A O 1
ATOM 613 N N . ASP A 1 80 ? 10.165 -8.790 -16.775 1.00 94.06 80 ASP A N 1
ATOM 614 C CA . ASP A 1 80 ? 9.110 -9.686 -16.277 1.00 94.06 80 ASP A CA 1
ATOM 615 C C . ASP A 1 80 ? 9.226 -9.791 -14.748 1.00 94.06 80 ASP A C 1
ATOM 617 O O . ASP A 1 80 ? 9.505 -10.854 -14.197 1.00 94.06 80 ASP A O 1
ATOM 621 N N . ASP A 1 81 ? 9.169 -8.635 -14.078 1.00 94.38 81 ASP A N 1
ATOM 622 C CA . ASP A 1 81 ? 9.446 -8.479 -12.643 1.00 94.38 81 ASP A CA 1
ATOM 623 C C . ASP A 1 81 ? 8.306 -7.808 -11.856 1.00 94.38 81 ASP A C 1
ATOM 625 O O . ASP A 1 81 ? 8.488 -7.434 -10.697 1.00 94.38 81 ASP A O 1
ATOM 629 N N . GLY A 1 82 ? 7.123 -7.673 -12.461 1.00 94.94 82 GLY A N 1
ATOM 630 C CA . GLY A 1 82 ? 5.913 -7.279 -11.739 1.00 94.94 82 GLY A CA 1
ATOM 631 C C . GLY A 1 82 ? 5.454 -8.364 -10.757 1.00 94.94 82 GLY A C 1
ATOM 632 O O . GLY A 1 82 ? 5.670 -9.557 -10.986 1.00 94.94 82 GLY A O 1
ATOM 633 N N . SER A 1 83 ? 4.795 -7.965 -9.668 1.00 96.50 83 SER A N 1
ATOM 634 C CA . SER A 1 83 ? 4.285 -8.896 -8.648 1.00 96.50 83 SER A CA 1
ATOM 635 C C . SER A 1 83 ? 2.915 -8.490 -8.104 1.00 96.50 83 SER A C 1
ATOM 637 O O . SER A 1 83 ? 2.444 -7.370 -8.315 1.00 96.50 83 SER A O 1
ATOM 639 N N . ILE A 1 84 ? 2.267 -9.427 -7.411 1.00 96.62 84 ILE A N 1
ATOM 640 C CA . ILE A 1 84 ? 1.135 -9.165 -6.520 1.00 96.62 84 ILE A CA 1
ATOM 641 C C . ILE A 1 84 ? 1.562 -9.624 -5.133 1.00 96.62 84 ILE A C 1
ATOM 643 O O . ILE A 1 84 ? 1.998 -10.766 -4.984 1.00 96.62 84 ILE A O 1
ATOM 647 N N . ASP A 1 85 ? 1.394 -8.748 -4.153 1.00 96.44 85 ASP A N 1
ATOM 648 C CA . ASP A 1 85 ? 1.761 -8.988 -2.762 1.00 96.44 85 ASP A CA 1
ATOM 649 C C . ASP A 1 85 ? 0.531 -8.777 -1.852 1.00 96.44 85 ASP A C 1
ATOM 651 O O . ASP A 1 85 ? -0.496 -8.239 -2.289 1.00 96.44 85 ASP A O 1
ATOM 655 N N . GLU A 1 86 ? 0.628 -9.217 -0.593 1.00 94.94 86 GLU A N 1
ATOM 656 C CA . GLU A 1 86 ? -0.454 -9.148 0.397 1.00 94.94 86 GLU A CA 1
ATOM 657 C C . GLU A 1 86 ? 0.031 -8.762 1.808 1.00 94.94 86 GLU A C 1
ATOM 659 O O . GLU A 1 86 ? 1.187 -8.993 2.167 1.00 94.94 86 GLU A O 1
ATOM 664 N N . ASP A 1 87 ? -0.875 -8.188 2.605 1.00 91.94 87 ASP A N 1
ATOM 665 C CA . ASP A 1 87 ? -0.716 -7.858 4.030 1.00 91.94 87 ASP A CA 1
ATOM 666 C C . ASP A 1 87 ? -1.905 -8.447 4.808 1.00 91.94 87 ASP A C 1
ATOM 668 O O . ASP A 1 87 ? -3.018 -8.533 4.269 1.00 91.94 87 ASP A O 1
ATOM 672 N N . ALA A 1 88 ? -1.662 -8.892 6.045 1.00 77.19 88 ALA A N 1
ATOM 673 C CA . ALA A 1 88 ? -2.610 -9.622 6.897 1.00 77.19 88 ALA A CA 1
ATOM 674 C C . ALA A 1 88 ? -2.795 -8.962 8.270 1.00 77.19 88 ALA A C 1
ATOM 676 O O . ALA A 1 88 ? -1.801 -8.432 8.817 1.00 77.19 88 ALA A O 1
#